Protein AF-A0A915MJE4-F1 (afdb_monomer)

pLDDT: mean 71.87, std 23.14, range [24.97, 95.0]

Nearest PDB structures (foldseek):
  3gy9-assembly1_A  TM=8.624E-01  e=6.855E-03  Exiguobacterium sibiricum 255-15
  2r7h-assembly1_A  TM=9.003E-01  e=9.407E-03  Oleidesulfovibrio alaskensis G20
  2r7h-assembly1_B  TM=9.032E-01  e=1.663E-02  Oleidesulfovibrio alaskensis G20
  5z6n-assembly1_B  TM=7.317E-01  e=3.877E-03  Escherichia coli K-12
  1xeb-assembly5_E  TM=8.106E-01  e=4.036E-02  Pseudomonas aeruginosa

InterPro domains:
  IPR000182 GNAT domain [PF00583] (22-93)
  IPR000182 GNAT domain [PS51186] (1-94)
  IPR016181 Acyl-CoA N-acyltransferase [SSF55729] (14-93)
  IPR039840 N-alpha-acetyltransferase 80 [PTHR13538] (31-93)

Organism: Meloidogyne javanica (NCBI:txid6303)

Structure (mmCIF, N/CA/C/O backbone):
data_AF-A0A915MJE4-F1
#
_entry.id   AF-A0A915MJE4-F1
#
loop_
_atom_site.group_PDB
_atom_site.id
_atom_site.type_symbol
_atom_site.label_atom_id
_atom_site.label_alt_id
_atom_site.label_comp_id
_atom_site.label_asym_id
_atom_site.label_entity_id
_atom_site.label_seq_id
_atom_site.pdbx_PDB_ins_code
_atom_site.Cartn_x
_atom_site.Cartn_y
_atom_site.Cartn_z
_atom_site.occupancy
_atom_site.B_iso_or_equiv
_atom_site.auth_seq_id
_atom_site.auth_comp_id
_atom_site.auth_asym_id
_atom_site.auth_atom_id
_atom_site.pdbx_PDB_model_num
ATOM 1 N N . MET A 1 1 ? -3.805 -20.843 12.710 1.00 32.50 1 MET A N 1
ATOM 2 C CA . MET A 1 1 ? -2.584 -20.324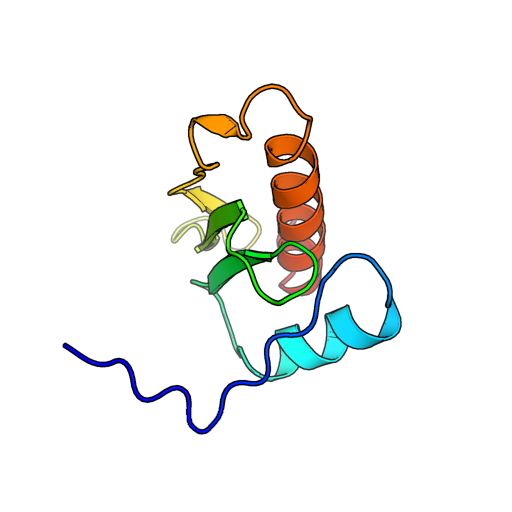 12.061 1.00 32.50 1 MET A CA 1
ATOM 3 C C . MET A 1 1 ? -2.205 -19.018 12.754 1.00 32.50 1 MET A C 1
ATOM 5 O O . MET A 1 1 ? -2.835 -18.005 12.496 1.00 32.50 1 MET A O 1
ATOM 9 N N . LYS A 1 2 ? -1.301 -19.065 13.742 1.00 24.97 2 LYS A N 1
ATOM 10 C CA . LYS A 1 2 ? -0.786 -17.871 14.434 1.00 24.97 2 LYS A CA 1
ATOM 11 C C . LYS A 1 2 ? 0.483 -17.444 13.700 1.00 24.97 2 LYS A C 1
ATOM 13 O O . LYS A 1 2 ? 1.448 -18.200 13.697 1.00 24.97 2 LYS A O 1
ATOM 18 N N . ILE A 1 3 ? 0.453 -16.290 13.044 1.00 28.81 3 ILE A N 1
ATOM 19 C CA . ILE A 1 3 ? 1.652 -15.684 12.458 1.00 28.81 3 ILE A CA 1
ATOM 20 C C . ILE A 1 3 ? 2.501 -15.198 13.640 1.00 28.81 3 ILE A C 1
ATOM 22 O O . ILE A 1 3 ? 2.032 -14.394 14.444 1.00 28.81 3 ILE A O 1
ATOM 26 N N . LYS A 1 4 ? 3.702 -15.759 13.803 1.00 26.34 4 LYS A N 1
ATOM 27 C CA . LYS A 1 4 ? 4.679 -15.329 14.810 1.00 26.34 4 LYS A CA 1
ATOM 28 C C . LYS A 1 4 ? 5.300 -14.012 14.334 1.00 26.34 4 LYS A C 1
ATOM 30 O O . LYS A 1 4 ? 6.086 -14.007 13.396 1.00 26.34 4 LYS A O 1
ATOM 35 N N . LEU A 1 5 ? 4.893 -12.909 14.960 1.00 38.12 5 LEU A N 1
ATOM 36 C CA . LEU A 1 5 ? 5.258 -11.513 14.657 1.00 38.12 5 LEU A CA 1
ATOM 37 C C . LEU A 1 5 ? 6.620 -11.097 15.252 1.00 38.12 5 LEU A C 1
ATOM 39 O O . LEU A 1 5 ? 6.818 -9.945 15.618 1.00 38.12 5 LEU A O 1
ATOM 43 N N . GLU A 1 6 ? 7.546 -12.036 15.425 1.00 29.34 6 GLU A N 1
ATOM 44 C CA . GLU A 1 6 ? 8.631 -11.865 16.400 1.00 29.34 6 GLU A CA 1
ATOM 45 C C . GLU A 1 6 ? 9.820 -11.030 15.891 1.00 29.34 6 GLU A C 1
ATOM 47 O O . GLU A 1 6 ? 10.662 -10.696 16.704 1.00 29.34 6 GLU A O 1
ATOM 52 N N . ASN A 1 7 ? 9.876 -10.621 14.613 1.00 32.88 7 ASN A N 1
ATOM 53 C CA . ASN A 1 7 ? 10.982 -9.810 14.067 1.00 32.88 7 ASN A CA 1
ATOM 54 C C . ASN A 1 7 ? 10.549 -8.782 12.999 1.00 32.88 7 ASN A C 1
ATOM 56 O O . ASN A 1 7 ? 11.276 -8.542 12.040 1.00 32.88 7 ASN A O 1
ATOM 60 N N . MET A 1 8 ? 9.363 -8.178 13.112 1.00 32.84 8 MET A N 1
ATOM 61 C CA . MET A 1 8 ? 8.943 -7.154 12.146 1.00 32.84 8 MET A CA 1
ATOM 62 C C . MET A 1 8 ? 8.283 -5.976 12.859 1.00 32.84 8 MET A C 1
ATOM 64 O O . MET A 1 8 ? 7.127 -6.045 13.278 1.00 32.84 8 MET A O 1
ATOM 68 N N . GLN A 1 9 ? 9.054 -4.904 13.035 1.00 35.44 9 GLN A N 1
ATOM 69 C CA . GLN A 1 9 ? 8.576 -3.652 13.601 1.00 35.44 9 GLN A CA 1
ATOM 70 C C . GLN A 1 9 ? 7.958 -2.818 12.474 1.00 35.44 9 GLN A C 1
ATOM 72 O O . GLN A 1 9 ? 8.642 -2.384 11.555 1.00 35.44 9 GLN A O 1
ATOM 77 N N . LEU A 1 10 ? 6.636 -2.654 12.520 1.00 38.59 10 LEU A N 1
ATOM 78 C CA . LEU A 1 10 ? 5.877 -1.845 11.569 1.00 38.59 10 LEU A CA 1
ATOM 79 C C . LEU A 1 10 ? 5.863 -0.394 12.051 1.00 38.59 10 LEU A C 1
ATOM 81 O O . LEU A 1 10 ? 5.430 -0.124 13.173 1.00 38.59 10 LEU A O 1
ATOM 85 N N . VAL A 1 11 ? 6.315 0.524 11.199 1.00 40.19 11 VAL A N 1
ATOM 86 C CA . VAL A 1 11 ? 6.379 1.958 11.502 1.00 40.19 11 VAL A CA 1
ATOM 87 C C . VAL A 1 11 ? 5.238 2.689 10.774 1.00 40.19 11 VAL A C 1
ATOM 89 O O . VAL A 1 11 ? 5.010 2.448 9.586 1.00 40.19 11 VAL A O 1
ATOM 92 N N . PRO A 1 12 ? 4.461 3.550 11.454 1.00 41.81 12 PRO A N 1
ATOM 93 C CA . PRO A 1 12 ? 3.356 4.278 10.837 1.00 41.81 12 PRO A CA 1
ATOM 94 C C . PRO A 1 12 ? 3.853 5.364 9.863 1.00 41.81 12 PRO A C 1
ATOM 96 O O . PRO A 1 12 ? 4.464 6.348 10.264 1.00 41.81 12 PRO A O 1
ATOM 99 N N . LEU A 1 13 ? 3.493 5.211 8.584 1.00 39.00 13 LEU A N 1
ATOM 100 C CA . LEU A 1 13 ? 3.860 6.051 7.425 1.00 39.00 13 LEU A CA 1
ATOM 101 C C . LEU A 1 13 ? 3.452 7.540 7.485 1.00 39.00 13 LEU A C 1
ATOM 103 O O . LEU A 1 13 ? 3.682 8.263 6.519 1.00 39.00 13 LEU A O 1
ATOM 107 N N . ILE A 1 14 ? 2.791 8.009 8.547 1.00 38.62 14 ILE A N 1
ATOM 108 C CA . ILE A 1 14 ? 2.116 9.318 8.535 1.00 38.62 14 ILE A CA 1
ATOM 109 C C . ILE A 1 14 ? 2.833 10.423 9.321 1.00 38.62 14 ILE A C 1
ATOM 111 O O . ILE A 1 14 ? 2.523 11.584 9.077 1.00 38.62 14 ILE A O 1
ATOM 115 N N . ASP A 1 15 ? 3.815 10.091 10.171 1.00 33.88 15 ASP A N 1
ATOM 116 C CA . ASP A 1 15 ? 4.459 11.070 11.067 1.00 33.88 15 ASP A CA 1
ATOM 117 C C . ASP A 1 15 ? 6.002 11.138 10.989 1.00 33.88 15 ASP A C 1
ATOM 119 O O . ASP A 1 15 ? 6.596 11.914 11.733 1.00 33.88 15 ASP A O 1
ATOM 123 N N . MET A 1 16 ? 6.687 10.401 10.101 1.00 37.97 16 MET A N 1
ATOM 124 C CA . MET A 1 16 ? 8.154 10.506 9.969 1.00 37.97 16 MET A CA 1
ATOM 125 C C . MET A 1 16 ? 8.642 10.375 8.517 1.00 37.97 16 MET A C 1
ATOM 127 O O . MET A 1 16 ? 8.613 9.271 7.974 1.00 37.97 16 MET A O 1
ATOM 131 N N . PRO A 1 17 ? 9.137 11.459 7.887 1.00 41.41 17 PRO A N 1
ATOM 132 C CA . PRO A 1 17 ? 9.785 11.374 6.576 1.00 41.41 17 PRO A CA 1
ATOM 133 C C . PRO A 1 17 ? 11.100 10.572 6.614 1.00 41.41 17 PRO A C 1
ATOM 135 O O . PRO A 1 17 ? 11.439 9.941 5.623 1.00 41.41 17 PRO A O 1
ATOM 138 N N . GLU A 1 18 ? 11.783 10.519 7.761 1.00 35.09 18 GLU A N 1
ATOM 139 C CA . GLU A 1 18 ? 13.066 9.812 7.956 1.00 35.09 18 GLU A CA 1
ATOM 140 C C . GLU A 1 18 ? 12.925 8.274 7.985 1.00 35.09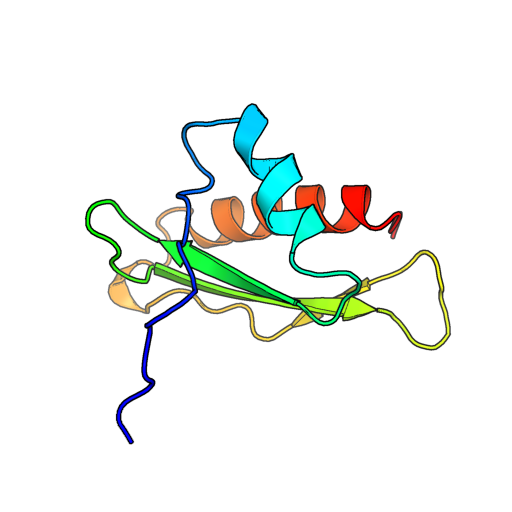 18 GLU A C 1
ATOM 142 O O . GLU A 1 18 ? 13.889 7.560 7.751 1.00 35.09 18 GLU A O 1
ATOM 147 N N . PHE A 1 19 ? 11.720 7.738 8.222 1.00 34.97 19 PHE A N 1
ATOM 148 C CA . PHE A 1 19 ? 11.480 6.286 8.332 1.00 34.97 19 PHE A CA 1
ATOM 149 C C . PHE A 1 19 ? 11.003 5.618 7.038 1.00 34.97 19 PHE A C 1
ATOM 151 O O . PHE A 1 19 ? 10.859 4.393 6.988 1.00 34.97 19 PHE A O 1
ATOM 158 N N . ILE A 1 20 ? 10.738 6.408 5.993 1.00 39.41 20 ILE A N 1
ATOM 159 C CA . ILE A 1 20 ? 10.460 5.863 4.660 1.00 39.41 20 ILE A CA 1
ATOM 160 C C . ILE A 1 20 ? 11.698 5.112 4.148 1.00 39.41 20 ILE A C 1
ATOM 162 O O . ILE A 1 20 ? 11.547 4.045 3.561 1.00 39.41 20 ILE A O 1
ATOM 166 N N . GLU A 1 21 ? 12.896 5.610 4.460 1.00 37.38 21 GLU A N 1
ATOM 167 C CA . GLU A 1 21 ? 14.177 5.026 4.048 1.00 37.38 21 GLU A CA 1
ATOM 168 C C . GLU A 1 21 ? 14.412 3.634 4.675 1.00 37.38 21 GLU A C 1
ATOM 170 O O . GLU A 1 21 ? 14.628 2.667 3.946 1.00 37.38 21 GLU A O 1
ATOM 175 N N . GLU A 1 22 ? 14.243 3.464 5.994 1.00 32.75 22 GLU A N 1
ATOM 176 C CA . GLU A 1 22 ? 14.538 2.183 6.674 1.00 32.75 22 GLU A CA 1
ATOM 177 C C . GLU A 1 22 ? 13.617 1.015 6.263 1.00 32.75 22 GLU A C 1
ATOM 179 O O . GLU A 1 22 ? 14.041 -0.142 6.208 1.00 32.75 22 GLU A O 1
ATOM 184 N N . CYS A 1 23 ? 12.340 1.276 5.958 1.00 38.28 23 CYS A N 1
ATOM 185 C CA . CYS A 1 23 ? 11.412 0.215 5.536 1.00 38.28 23 CYS A CA 1
ATOM 186 C C . CYS A 1 23 ? 11.696 -0.282 4.110 1.00 38.28 23 CYS A C 1
ATOM 188 O O . CYS A 1 23 ? 11.368 -1.423 3.777 1.00 38.28 23 CYS A O 1
ATOM 190 N N . ILE A 1 24 ? 12.282 0.577 3.277 1.00 44.47 24 ILE A N 1
ATOM 191 C CA . ILE A 1 24 ? 12.712 0.251 1.916 1.00 44.47 24 ILE A CA 1
ATOM 192 C C . ILE A 1 24 ? 14.005 -0.567 1.968 1.00 44.47 24 ILE A C 1
ATOM 194 O O . ILE A 1 24 ? 14.127 -1.543 1.235 1.00 44.47 24 ILE A O 1
ATOM 198 N N . GLU A 1 25 ? 14.912 -0.269 2.902 1.00 40.41 25 GLU A N 1
ATOM 199 C CA . GLU A 1 25 ? 16.166 -1.018 3.077 1.00 40.41 25 GLU A CA 1
ATOM 200 C C . GLU A 1 25 ? 15.977 -2.484 3.509 1.00 40.41 25 GLU A C 1
ATOM 202 O O . GLU A 1 25 ? 16.782 -3.342 3.153 1.00 40.41 25 GLU A O 1
ATOM 207 N N . LEU A 1 26 ? 14.909 -2.821 4.243 1.00 46.19 26 LEU A N 1
ATOM 208 C CA . LEU A 1 26 ? 14.639 -4.208 4.669 1.00 46.19 26 LEU A CA 1
ATOM 209 C C . LEU A 1 26 ? 14.022 -5.089 3.568 1.00 46.19 26 LEU A C 1
ATOM 211 O O . LEU A 1 26 ? 13.947 -6.313 3.718 1.00 46.19 26 LEU A O 1
ATOM 215 N N . LEU A 1 27 ? 13.561 -4.488 2.471 1.00 55.91 27 LEU A N 1
ATOM 216 C CA . LEU A 1 27 ? 12.887 -5.159 1.366 1.00 55.91 27 LEU A CA 1
ATOM 217 C C . LEU A 1 27 ? 13.651 -4.864 0.072 1.00 55.91 27 LEU A C 1
ATOM 219 O O . LEU A 1 27 ? 13.350 -3.913 -0.637 1.00 55.91 27 LEU A O 1
ATOM 223 N N . ASN A 1 28 ? 14.638 -5.710 -0.235 1.00 62.88 28 ASN A N 1
ATOM 224 C CA . ASN A 1 28 ? 15.610 -5.466 -1.309 1.00 62.88 28 ASN A CA 1
ATOM 225 C C . ASN A 1 28 ? 15.003 -5.282 -2.714 1.00 62.88 28 ASN A C 1
ATOM 227 O O . ASN A 1 28 ? 15.655 -4.683 -3.564 1.00 62.88 28 ASN A O 1
ATOM 231 N N . GLU A 1 29 ? 13.792 -5.787 -2.980 1.00 73.12 29 GLU A N 1
ATOM 232 C CA . GLU A 1 29 ? 13.086 -5.572 -4.249 1.00 73.12 29 GLU A CA 1
ATOM 233 C C . GLU A 1 29 ? 11.582 -5.910 -4.156 1.00 73.12 29 GLU A C 1
ATOM 235 O O . GLU A 1 29 ? 11.180 -6.767 -3.359 1.00 73.12 29 GLU A O 1
ATOM 240 N N . PRO A 1 30 ? 10.720 -5.285 -4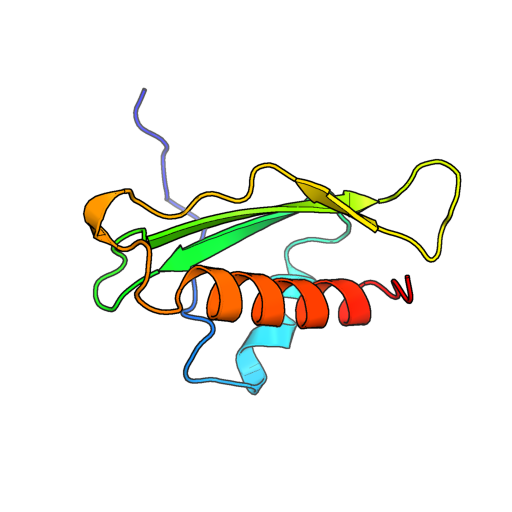.980 1.00 83.00 30 PRO A N 1
ATOM 241 C CA . PRO A 1 30 ? 9.332 -5.706 -5.147 1.00 83.00 30 PRO A CA 1
ATOM 242 C C . PRO A 1 30 ? 9.224 -7.121 -5.756 1.00 83.00 30 PRO A C 1
ATOM 244 O O . PRO A 1 30 ? 10.068 -7.510 -6.561 1.00 83.00 30 PRO A O 1
ATOM 247 N N . PRO A 1 31 ? 8.166 -7.897 -5.439 1.00 87.19 31 PRO A N 1
ATOM 248 C CA . PRO A 1 31 ? 6.850 -7.427 -5.012 1.00 87.19 31 PRO A CA 1
ATOM 249 C C . PRO A 1 31 ? 6.708 -7.182 -3.506 1.00 87.19 31 PRO A C 1
ATOM 251 O O . PRO A 1 31 ? 7.007 -8.054 -2.692 1.00 87.19 31 PRO A O 1
ATOM 254 N N . LEU A 1 32 ? 6.129 -6.037 -3.134 1.00 85.00 32 LEU A N 1
ATOM 255 C CA . LEU A 1 32 ? 5.936 -5.638 -1.736 1.00 85.00 32 LEU A CA 1
ATOM 256 C C . LEU A 1 32 ? 4.463 -5.578 -1.355 1.00 85.00 32 LEU A C 1
ATOM 258 O O . LEU A 1 32 ? 3.618 -5.205 -2.165 1.00 85.00 32 LEU A O 1
ATOM 262 N N . SER A 1 33 ? 4.163 -5.913 -0.099 1.00 81.31 33 SER A N 1
ATOM 263 C CA . SER A 1 33 ? 2.839 -5.699 0.493 1.00 81.31 33 SER A CA 1
ATOM 264 C C . SER A 1 33 ? 2.895 -4.484 1.408 1.00 81.31 33 SER A C 1
ATOM 266 O O . SER A 1 33 ? 3.631 -4.478 2.390 1.00 81.31 33 SER A O 1
ATOM 268 N N . ILE A 1 34 ? 2.103 -3.468 1.086 1.00 82.88 34 ILE A N 1
ATOM 269 C CA . ILE A 1 34 ? 2.024 -2.207 1.813 1.00 82.88 34 ILE A CA 1
ATOM 270 C C . ILE A 1 34 ? 0.706 -2.191 2.578 1.00 82.88 34 ILE A C 1
ATOM 272 O O . ILE A 1 34 ? -0.363 -2.4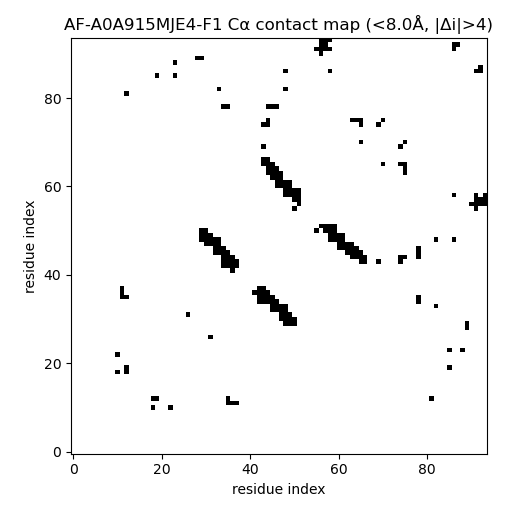43 2.015 1.00 82.88 34 ILE A O 1
ATOM 276 N N . ILE A 1 35 ? 0.773 -1.883 3.870 1.00 83.12 35 ILE A N 1
ATOM 277 C CA . ILE A 1 35 ? -0.399 -1.774 4.737 1.00 83.12 35 ILE A CA 1
ATOM 278 C C . ILE A 1 35 ? -0.521 -0.365 5.303 1.00 83.12 35 ILE A C 1
ATOM 280 O O . ILE A 1 35 ? 0.466 0.281 5.638 1.00 83.12 35 ILE A O 1
ATOM 284 N N . LEU A 1 36 ? -1.760 0.098 5.434 1.00 81.19 36 LEU A N 1
ATOM 285 C CA . LEU A 1 36 ? -2.089 1.328 6.142 1.00 81.19 36 LEU A CA 1
ATOM 286 C C . LEU A 1 36 ? -2.618 0.958 7.526 1.00 81.19 36 LEU A C 1
ATOM 288 O O . LEU A 1 36 ? -3.579 0.191 7.631 1.00 81.19 36 LEU A O 1
ATOM 292 N N . LEU A 1 37 ? -2.013 1.517 8.570 1.00 80.56 37 LEU A N 1
ATOM 293 C CA . LEU A 1 37 ? -2.401 1.312 9.964 1.00 80.56 37 LEU A CA 1
ATOM 294 C C . LEU A 1 37 ? -2.959 2.610 10.565 1.00 80.56 37 LEU A C 1
ATOM 296 O O . LEU A 1 37 ? -2.533 3.708 10.215 1.00 80.56 37 LEU A O 1
ATOM 300 N N . GLU A 1 38 ? -3.925 2.473 11.468 1.00 74.94 38 GLU A N 1
ATOM 301 C CA . GLU A 1 38 ? -4.353 3.525 12.394 1.00 74.94 38 GLU A CA 1
ATOM 302 C C . GLU A 1 38 ? -3.393 3.579 13.596 1.00 74.94 38 GLU A C 1
ATOM 304 O O . GLU A 1 38 ? -2.537 2.704 13.775 1.00 74.94 38 GLU A O 1
ATOM 309 N N . LYS A 1 39 ? -3.584 4.572 14.473 1.00 67.44 39 LYS A N 1
ATOM 310 C CA . LYS A 1 39 ? -3.009 4.541 15.824 1.00 67.44 39 LYS A CA 1
ATOM 311 C C . LYS A 1 39 ? -3.388 3.216 16.509 1.00 67.44 39 LYS A C 1
ATOM 313 O O . LYS A 1 39 ? -4.466 2.682 16.261 1.00 67.44 39 LYS A O 1
ATOM 318 N N . GLU A 1 40 ? -2.483 2.685 17.333 1.00 75.19 40 GLU A N 1
ATOM 319 C CA . GLU A 1 40 ? -2.633 1.379 18.010 1.00 75.19 40 GLU A CA 1
ATOM 320 C C . GLU A 1 40 ? -2.593 0.150 17.076 1.00 75.19 40 GLU A C 1
ATOM 322 O O . GLU A 1 40 ? -3.117 -0.912 17.406 1.00 75.19 40 GLU A O 1
ATOM 327 N N . ASN A 1 41 ? -1.937 0.257 15.913 1.00 68.44 41 ASN A N 1
ATOM 328 C CA . ASN A 1 41 ? -1.670 -0.861 14.990 1.00 68.44 41 ASN A CA 1
ATOM 329 C C . ASN A 1 41 ? -2.917 -1.526 14.391 1.00 68.44 41 ASN A C 1
ATOM 331 O O . ASN A 1 41 ? -2.882 -2.678 13.947 1.00 68.44 41 ASN A O 1
ATOM 335 N N . LYS A 1 42 ? -4.036 -0.808 14.331 1.00 76.56 42 LYS A N 1
ATOM 336 C CA . LYS A 1 42 ? -5.247 -1.321 13.697 1.00 76.56 42 LYS A CA 1
ATOM 337 C C . LYS A 1 42 ? -5.145 -1.203 12.179 1.00 76.56 42 LYS A C 1
ATOM 339 O O . LYS A 1 42 ? -5.022 -0.110 11.636 1.00 76.56 42 LYS A O 1
ATOM 344 N N . LEU A 1 43 ? -5.238 -2.334 11.483 1.00 79.50 43 LEU A N 1
ATOM 345 C CA . LEU A 1 43 ? -5.200 -2.380 10.022 1.00 79.50 43 LEU A CA 1
ATOM 346 C C . LEU A 1 43 ? -6.370 -1.596 9.414 1.00 79.50 43 LEU A C 1
ATOM 348 O O . LEU A 1 43 ? -7.522 -1.862 9.747 1.00 79.50 43 LEU A O 1
ATOM 352 N N . ILE A 1 44 ? -6.078 -0.670 8.499 1.00 86.62 44 ILE A N 1
ATOM 353 C CA . ILE A 1 44 ? -7.051 0.123 7.727 1.00 86.62 44 ILE A CA 1
ATOM 354 C C . ILE A 1 44 ? -7.201 -0.432 6.308 1.00 86.62 44 ILE A C 1
ATOM 356 O O . ILE A 1 44 ? -8.318 -0.523 5.782 1.00 86.62 44 ILE A O 1
ATOM 360 N N . GLY A 1 45 ? -6.082 -0.782 5.680 1.00 84.62 45 GLY A N 1
ATOM 361 C CA . GLY A 1 45 ? -6.055 -1.191 4.286 1.00 84.62 45 GLY A CA 1
ATOM 362 C C . GLY A 1 45 ? -4.739 -1.816 3.862 1.00 84.62 45 GLY A C 1
ATOM 363 O O . GLY A 1 45 ? -3.768 -1.811 4.613 1.00 84.62 45 GLY A O 1
ATOM 364 N N . HIS A 1 46 ? -4.737 -2.359 2.655 1.00 89.25 46 HIS A N 1
ATOM 365 C CA . HIS A 1 46 ? -3.622 -3.083 2.061 1.00 89.25 46 HIS A CA 1
ATOM 366 C C . HIS A 1 46 ? -3.584 -2.837 0.554 1.00 89.25 46 HIS A C 1
ATOM 368 O O . HIS A 1 46 ? -4.632 -2.642 -0.061 1.00 89.25 46 HIS A O 1
ATOM 374 N N . ALA A 1 47 ? -2.393 -2.885 -0.030 1.00 88.69 47 ALA A N 1
ATOM 375 C CA . ALA A 1 47 ? -2.162 -2.966 -1.465 1.00 88.69 47 ALA A CA 1
ATOM 376 C C . ALA A 1 47 ? -0.784 -3.591 -1.730 1.00 88.69 47 ALA A C 1
ATOM 378 O O . ALA A 1 47 ? 0.058 -3.642 -0.835 1.00 88.69 47 ALA A O 1
ATOM 379 N N . ARG A 1 48 ? -0.550 -4.076 -2.951 1.00 89.12 48 ARG A N 1
ATOM 380 C CA . ARG A 1 48 ? 0.754 -4.608 -3.361 1.00 89.12 48 ARG A CA 1
ATOM 381 C C . ARG A 1 48 ? 1.335 -3.802 -4.500 1.00 89.12 48 ARG A C 1
ATOM 383 O O . ARG A 1 48 ? 0.602 -3.426 -5.408 1.00 89.12 48 ARG A O 1
ATOM 390 N N . LEU A 1 49 ? 2.642 -3.593 -4.442 1.00 89.31 49 LEU A N 1
ATOM 391 C CA . LEU A 1 49 ? 3.451 -3.036 -5.516 1.00 89.31 49 LEU A CA 1
ATOM 392 C C . LEU A 1 49 ? 4.198 -4.187 -6.188 1.00 89.31 49 LEU A C 1
ATOM 394 O O . LEU A 1 49 ? 4.968 -4.877 -5.522 1.00 89.31 49 LEU A O 1
ATOM 398 N N . CYS A 1 50 ? 3.979 -4.394 -7.481 1.00 89.75 50 CYS A N 1
ATOM 399 C CA . CYS A 1 50 ? 4.574 -5.482 -8.253 1.00 89.75 50 CYS A CA 1
ATOM 400 C C . CYS A 1 50 ? 5.307 -4.913 -9.482 1.00 89.75 50 CYS A C 1
ATOM 402 O O . CYS A 1 50 ? 4.737 -4.055 -10.156 1.00 89.75 50 CYS A O 1
ATOM 404 N N . PRO A 1 51 ? 6.521 -5.373 -9.833 1.00 91.06 51 PRO A N 1
ATOM 405 C CA . PRO A 1 51 ? 7.179 -4.952 -11.072 1.00 91.06 51 PRO A CA 1
ATOM 406 C C . PRO A 1 51 ? 6.395 -5.414 -12.308 1.00 91.06 51 PRO A C 1
ATOM 408 O O . PRO A 1 51 ? 5.822 -6.508 -12.294 1.00 91.06 51 PRO A O 1
ATOM 411 N N . LEU A 1 52 ? 6.414 -4.646 -13.405 1.00 92.06 52 LEU A N 1
ATOM 412 C CA . LEU A 1 52 ? 6.003 -5.180 -14.707 1.00 92.06 52 LEU A CA 1
ATOM 413 C C . LEU A 1 52 ? 7.137 -6.029 -15.307 1.00 92.06 52 LEU A C 1
ATOM 415 O O . LEU A 1 52 ? 8.209 -5.493 -15.580 1.00 92.06 52 LEU A O 1
ATOM 419 N N . PRO A 1 53 ? 6.904 -7.308 -15.659 1.00 82.75 53 PRO A N 1
ATOM 420 C CA . PRO A 1 53 ? 7.953 -8.172 -16.213 1.00 82.75 53 PRO A CA 1
ATOM 421 C C . PRO A 1 53 ? 8.603 -7.664 -17.512 1.00 82.75 53 PRO A C 1
ATOM 423 O O . PRO A 1 53 ? 9.726 -8.042 -17.824 1.00 82.75 53 PRO A O 1
ATOM 426 N N . GLN A 1 54 ? 7.890 -6.844 -18.293 1.00 83.50 54 GLN A N 1
ATO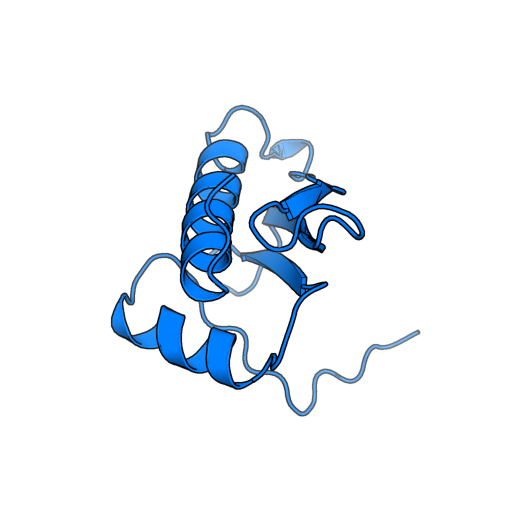M 427 C CA . GLN A 1 54 ? 8.331 -6.349 -19.606 1.00 83.50 54 GLN A CA 1
ATOM 428 C C . GLN A 1 54 ? 8.698 -4.856 -19.606 1.00 83.50 54 GLN A C 1
ATOM 430 O O . GLN A 1 54 ? 9.167 -4.350 -20.621 1.00 83.50 54 GLN A O 1
ATOM 435 N N . ASN A 1 55 ? 8.487 -4.147 -18.493 1.00 84.12 55 ASN A N 1
ATOM 436 C CA . ASN A 1 55 ? 8.813 -2.731 -18.363 1.00 84.12 55 ASN A CA 1
ATOM 437 C C . ASN A 1 55 ? 9.554 -2.513 -17.043 1.00 84.12 55 ASN A C 1
ATOM 439 O O . ASN A 1 55 ? 8.925 -2.375 -16.000 1.00 84.12 55 ASN A O 1
ATOM 443 N N . GLY A 1 56 ? 10.888 -2.448 -17.098 1.00 82.06 56 GLY A N 1
ATOM 444 C CA . GLY A 1 56 ? 11.722 -2.215 -15.913 1.00 82.06 56 GLY A CA 1
ATOM 445 C C . GLY A 1 56 ? 11.504 -0.851 -15.250 1.00 82.06 56 GLY A C 1
ATOM 446 O O . GLY A 1 56 ? 11.947 -0.656 -14.126 1.00 82.06 56 GLY A O 1
ATOM 447 N N . ASN A 1 57 ? 10.804 0.075 -15.916 1.00 89.94 57 ASN A N 1
ATOM 448 C CA . ASN A 1 57 ? 10.424 1.366 -15.344 1.00 89.94 57 ASN A CA 1
ATOM 449 C C . ASN A 1 57 ? 8.985 1.381 -14.811 1.00 89.94 57 ASN A C 1
ATOM 451 O O . ASN A 1 57 ? 8.585 2.388 -14.233 1.00 89.94 57 ASN A O 1
ATOM 455 N N . GLY A 1 58 ? 8.206 0.319 -15.022 1.00 92.12 58 GLY A N 1
ATOM 456 C CA . GLY A 1 58 ? 6.789 0.282 -14.688 1.00 92.12 58 GLY A CA 1
ATOM 457 C C . GLY A 1 58 ? 6.469 -0.665 -13.536 1.00 92.12 58 GLY A C 1
ATOM 458 O O . GLY A 1 58 ? 7.098 -1.716 -13.372 1.00 92.12 58 GLY A O 1
ATOM 459 N N . CYS A 1 59 ? 5.419 -0.338 -12.787 1.00 93.88 59 CYS A N 1
ATOM 460 C CA . CYS A 1 59 ? 4.872 -1.212 -11.748 1.00 93.88 59 CYS A CA 1
ATOM 461 C C . CYS A 1 59 ? 3.339 -1.346 -11.831 1.00 93.88 59 CYS A C 1
ATOM 463 O O . CYS A 1 59 ? 2.634 -0.478 -12.340 1.00 93.88 59 CYS A O 1
ATOM 465 N N . TRP A 1 60 ? 2.803 -2.466 -11.347 1.00 94.06 60 TRP A N 1
ATOM 466 C CA . TRP A 1 60 ? 1.373 -2.650 -11.122 1.00 94.06 60 TRP A CA 1
ATOM 467 C C . TRP A 1 60 ? 1.067 -2.585 -9.640 1.00 94.06 60 TRP A C 1
ATOM 469 O O . TRP A 1 60 ? 1.724 -3.223 -8.815 1.00 94.06 60 TRP A O 1
ATOM 479 N N . ILE A 1 61 ? 0.018 -1.833 -9.325 1.00 93.75 61 ILE A N 1
ATOM 480 C CA . ILE A 1 61 ? -0.550 -1.7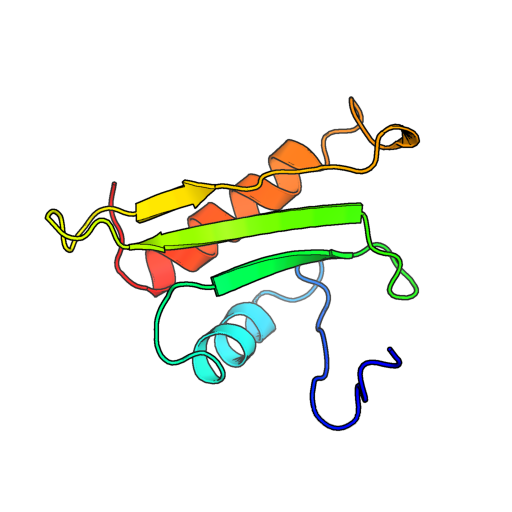91 -7.990 1.00 93.75 61 ILE A CA 1
ATOM 481 C C . ILE A 1 61 ? -1.779 -2.691 -7.990 1.00 93.75 61 ILE A C 1
ATOM 483 O O . ILE A 1 61 ? -2.741 -2.457 -8.721 1.00 93.75 61 ILE A O 1
ATOM 487 N N . GLU A 1 62 ? -1.751 -3.729 -7.164 1.00 92.75 62 GLU A N 1
ATOM 488 C CA . GLU A 1 62 ? -2.820 -4.721 -7.085 1.00 92.75 62 GLU A CA 1
ATOM 489 C C . GLU A 1 62 ? -3.337 -4.890 -5.654 1.00 92.75 62 GLU A C 1
ATOM 491 O O . GLU A 1 62 ? -2.782 -4.365 -4.688 1.00 92.75 62 GLU A O 1
ATOM 496 N N . SER A 1 63 ? -4.425 -5.652 -5.505 1.00 92.25 63 SER A N 1
ATOM 497 C CA . SER A 1 63 ? -4.976 -6.024 -4.195 1.00 92.25 63 SER A CA 1
ATOM 498 C C . SER A 1 63 ? -5.268 -4.829 -3.269 1.00 92.25 63 SER A C 1
ATOM 500 O O . SER A 1 63 ? -5.146 -4.946 -2.046 1.00 92.25 63 SER A O 1
ATOM 502 N N . VAL A 1 64 ? -5.661 -3.687 -3.855 1.00 93.44 64 VAL A N 1
ATOM 503 C CA . VAL A 1 64 ? -5.982 -2.448 -3.135 1.00 93.44 64 VAL A CA 1
ATOM 504 C C . VAL A 1 64 ? -7.313 -2.592 -2.412 1.00 93.44 64 VAL A C 1
ATOM 506 O O . VAL A 1 64 ? -8.380 -2.670 -3.023 1.00 93.44 64 VAL A O 1
ATOM 509 N N . VAL A 1 65 ? -7.267 -2.603 -1.085 1.00 91.75 65 VAL A N 1
ATOM 510 C CA . VAL A 1 65 ? -8.442 -2.808 -0.245 1.00 91.75 65 VAL A CA 1
ATOM 511 C C . VAL A 1 65 ? -8.416 -1.895 0.970 1.00 91.75 65 VAL A C 1
ATOM 513 O O . VAL A 1 65 ? -7.414 -1.765 1.663 1.00 91.75 65 VAL A O 1
ATOM 516 N N . ILE A 1 66 ? -9.569 -1.290 1.252 1.00 92.06 66 ILE A N 1
ATOM 517 C CA . ILE A 1 66 ? -9.861 -0.585 2.502 1.00 92.06 66 ILE A CA 1
ATOM 518 C C . ILE A 1 66 ? -11.000 -1.325 3.200 1.00 92.06 66 ILE A C 1
ATOM 520 O O . ILE A 1 66 ? -11.975 -1.729 2.538 1.00 92.06 66 ILE A O 1
ATOM 524 N N . TRP 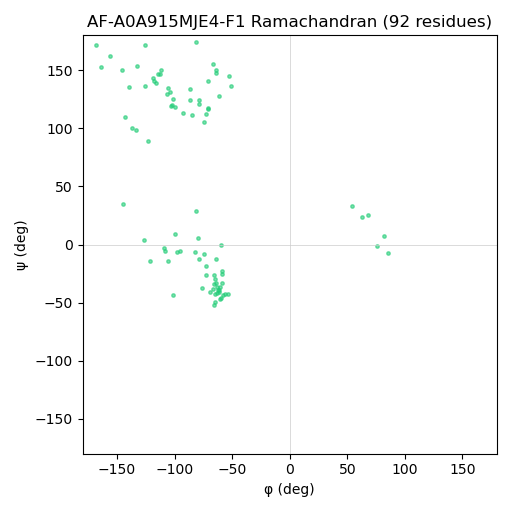A 1 67 ? -10.910 -1.474 4.525 1.00 88.06 67 TRP A N 1
ATOM 525 C CA . TRP A 1 67 ? -12.002 -2.030 5.324 1.00 88.06 67 TRP A CA 1
ATOM 526 C C . TRP A 1 67 ? -13.321 -1.323 5.027 1.00 88.06 67 TRP A C 1
ATOM 528 O O . TRP A 1 67 ? -13.388 -0.100 4.911 1.00 88.06 67 TRP A O 1
ATOM 538 N N . LYS A 1 68 ? -14.396 -2.104 4.889 1.00 93.81 68 LYS A N 1
ATOM 539 C CA . LYS A 1 68 ? -15.687 -1.628 4.371 1.00 93.81 68 LYS A CA 1
ATOM 540 C C . LYS A 1 68 ? -16.225 -0.402 5.121 1.00 93.81 68 LYS A C 1
ATOM 542 O O . LYS A 1 68 ? -16.678 0.539 4.482 1.00 93.81 68 LYS A O 1
ATOM 547 N N . ASN A 1 69 ? -16.128 -0.397 6.448 1.00 93.06 69 ASN A N 1
ATOM 548 C CA . ASN A 1 69 ? -16.580 0.683 7.336 1.00 93.06 69 ASN A CA 1
ATOM 549 C C . ASN A 1 69 ? -15.682 1.939 7.327 1.00 93.06 69 ASN A C 1
ATOM 551 O O . ASN A 1 69 ? -16.029 2.955 7.933 1.00 93.06 69 ASN A O 1
ATOM 555 N N . LEU A 1 70 ? -14.527 1.878 6.663 1.00 86.38 70 LEU A N 1
ATOM 556 C CA . LEU A 1 70 ? -13.565 2.976 6.545 1.00 86.38 70 LEU A CA 1
ATOM 557 C C . LEU A 1 70 ? -13.519 3.577 5.127 1.00 86.38 70 LEU A C 1
ATOM 559 O O . LEU A 1 70 ? -12.831 4.569 4.892 1.00 86.38 70 LEU A O 1
ATOM 563 N N . ARG A 1 71 ? -14.269 3.023 4.168 1.00 92.94 71 ARG A N 1
ATOM 564 C CA . ARG A 1 71 ? -14.362 3.560 2.799 1.00 92.94 71 ARG A CA 1
ATOM 565 C C . ARG A 1 71 ? -15.047 4.929 2.777 1.00 92.94 71 ARG A C 1
ATOM 567 O O . ARG A 1 71 ? -15.799 5.276 3.681 1.00 92.94 71 ARG A O 1
ATOM 574 N N . GLY A 1 72 ? -14.757 5.719 1.742 1.00 95.00 72 GLY A N 1
ATOM 575 C CA . GLY A 1 72 ? -15.283 7.083 1.591 1.00 95.00 72 GLY A CA 1
ATOM 576 C C . GLY A 1 72 ? -14.620 8.135 2.490 1.00 95.00 72 GLY A C 1
ATOM 577 O O . GLY A 1 72 ? -14.946 9.309 2.381 1.00 95.00 72 GLY A O 1
ATOM 578 N N . LYS A 1 73 ? -13.659 7.743 3.338 1.00 90.62 73 LYS A N 1
ATOM 579 C CA . LYS A 1 73 ? -12.964 8.634 4.289 1.00 90.62 73 LYS A CA 1
ATOM 580 C C . LYS A 1 73 ? -11.586 9.112 3.818 1.00 90.62 73 LYS A C 1
ATOM 582 O O . LYS A 1 73 ? -10.826 9.671 4.592 1.00 90.62 73 LYS A O 1
ATOM 587 N N . GLY A 1 74 ? -11.226 8.842 2.563 1.00 87.50 74 GLY A N 1
ATOM 588 C CA . GLY A 1 74 ? -9.935 9.245 1.994 1.00 87.50 74 GLY A CA 1
ATOM 589 C C . GLY A 1 74 ? -8.763 8.285 2.237 1.00 87.50 74 GLY A C 1
ATOM 590 O O . GLY A 1 74 ? -7.735 8.453 1.592 1.00 87.50 74 GLY A O 1
ATOM 591 N N . PHE A 1 75 ? -8.909 7.227 3.045 1.00 86.56 75 PHE A N 1
ATOM 592 C CA . PHE A 1 75 ? -7.812 6.278 3.317 1.00 86.56 75 PHE A CA 1
ATOM 593 C C . PHE A 1 75 ? -7.243 5.581 2.076 1.00 86.56 75 PHE A C 1
ATOM 595 O O . PHE A 1 75 ? -6.046 5.334 2.021 1.00 86.56 75 PHE A O 1
ATOM 602 N N . GLY A 1 76 ? -8.068 5.314 1.057 1.00 89.75 76 GLY A N 1
ATOM 603 C CA . GLY A 1 76 ? -7.575 4.787 -0.221 1.00 89.75 76 GLY A CA 1
ATOM 604 C C . GLY A 1 76 ? -6.600 5.747 -0.904 1.00 89.75 76 GLY A C 1
ATOM 605 O O . GLY A 1 76 ? -5.555 5.325 -1.376 1.00 89.75 76 GLY A O 1
ATOM 606 N N . ARG A 1 77 ? -6.889 7.054 -0.874 1.00 90.38 77 ARG A N 1
ATOM 607 C CA . ARG A 1 77 ? -5.986 8.085 -1.402 1.00 90.38 77 ARG A CA 1
ATOM 608 C C . ARG A 1 77 ? -4.684 8.136 -0.602 1.00 90.38 77 ARG A C 1
ATOM 610 O O . ARG A 1 77 ? -3.624 8.246 -1.201 1.00 90.38 77 ARG A O 1
ATOM 617 N N . THR A 1 78 ? -4.761 8.058 0.726 1.00 86.44 78 THR A N 1
ATOM 618 C CA . THR A 1 78 ? -3.573 8.025 1.594 1.00 86.44 78 THR A CA 1
ATOM 619 C C . THR A 1 78 ? -2.693 6.815 1.293 1.00 86.44 78 THR A C 1
ATOM 621 O O . THR A 1 78 ? -1.493 6.976 1.104 1.00 86.44 78 THR A O 1
ATOM 624 N N . LEU A 1 79 ? -3.293 5.625 1.184 1.00 84.75 79 LEU A N 1
ATOM 625 C CA . LEU A 1 79 ? -2.584 4.393 0.839 1.00 84.75 79 LEU A CA 1
ATOM 626 C C . LEU A 1 79 ? -1.897 4.502 -0.531 1.00 84.75 79 LEU A C 1
ATOM 628 O O . LEU A 1 79 ? -0.719 4.180 -0.643 1.00 84.75 79 LEU A O 1
ATOM 632 N N . MET A 1 80 ? -2.600 5.009 -1.550 1.00 92.75 80 MET A N 1
ATOM 633 C CA . MET A 1 80 ? -2.034 5.164 -2.896 1.00 92.75 80 MET A CA 1
ATOM 634 C C . MET A 1 80 ? -0.859 6.143 -2.934 1.00 92.75 80 MET A C 1
ATOM 636 O O . MET A 1 80 ? 0.160 5.821 -3.530 1.00 92.75 80 MET A O 1
ATOM 640 N N . LYS A 1 81 ? -0.944 7.280 -2.230 1.00 87.50 81 LYS A N 1
ATOM 641 C CA . LYS A 1 81 ? 0.178 8.229 -2.132 1.00 87.50 81 LYS A CA 1
ATOM 642 C C . LYS A 1 81 ? 1.436 7.587 -1.545 1.00 87.50 81 LYS A C 1
ATOM 644 O O . LYS A 1 81 ? 2.524 7.811 -2.060 1.00 87.50 81 LYS A O 1
ATOM 649 N N . GLY A 1 82 ? 1.289 6.784 -0.488 1.00 83.38 82 GLY A N 1
ATOM 650 C CA . GLY A 1 82 ? 2.418 6.062 0.106 1.00 83.38 82 GLY A CA 1
ATOM 651 C C . GLY A 1 82 ? 3.047 5.063 -0.869 1.00 83.38 82 GLY A C 1
ATOM 652 O O . GLY A 1 82 ? 4.267 4.965 -0.952 1.00 83.38 82 GLY A O 1
ATOM 653 N N . ILE A 1 83 ? 2.223 4.371 -1.661 1.00 86.25 83 ILE A N 1
ATOM 654 C CA . ILE A 1 83 ? 2.711 3.433 -2.680 1.00 86.25 83 ILE A CA 1
ATOM 655 C C . ILE A 1 83 ? 3.403 4.152 -3.834 1.00 86.25 83 ILE A C 1
ATOM 657 O O . ILE A 1 83 ? 4.446 3.691 -4.273 1.00 86.25 83 ILE A O 1
ATOM 661 N N . GLU A 1 84 ? 2.878 5.284 -4.302 1.00 88.19 84 GLU A N 1
ATOM 662 C CA . GLU A 1 84 ? 3.524 6.100 -5.338 1.00 88.19 84 GLU A CA 1
ATOM 663 C C . GLU A 1 84 ? 4.902 6.609 -4.891 1.00 88.19 84 GLU A C 1
ATOM 665 O O . GLU A 1 84 ? 5.822 6.681 -5.702 1.00 88.19 84 GLU A O 1
ATOM 670 N N . MET A 1 85 ? 5.057 6.961 -3.610 1.00 84.44 85 MET A N 1
ATOM 671 C CA . MET A 1 85 ? 6.359 7.316 -3.037 1.00 84.44 85 MET A CA 1
ATOM 672 C C . MET A 1 85 ? 7.291 6.103 -3.021 1.00 84.44 85 MET A C 1
ATOM 674 O O . MET A 1 85 ? 8.372 6.167 -3.588 1.00 84.44 85 MET A O 1
ATOM 678 N N . CYS A 1 86 ? 6.833 4.975 -2.474 1.00 82.19 86 CYS A N 1
ATOM 679 C CA . CYS A 1 86 ? 7.596 3.727 -2.440 1.00 82.19 86 CYS A CA 1
ATOM 680 C C . CYS A 1 86 ? 8.036 3.267 -3.842 1.00 82.19 86 CYS A C 1
ATOM 682 O O . CYS A 1 86 ? 9.184 2.888 -4.040 1.00 82.19 86 CYS A O 1
ATOM 684 N N . ALA A 1 87 ? 7.159 3.362 -4.843 1.00 88.12 87 ALA A N 1
ATOM 685 C CA . ALA A 1 87 ? 7.470 2.985 -6.216 1.00 88.12 87 ALA A CA 1
ATOM 686 C C . ALA A 1 87 ? 8.616 3.816 -6.816 1.00 88.12 87 ALA A C 1
ATOM 688 O O . ALA A 1 87 ? 9.472 3.265 -7.507 1.00 88.12 87 ALA A O 1
ATOM 689 N N . LYS A 1 88 ? 8.661 5.121 -6.519 1.00 87.31 88 LYS 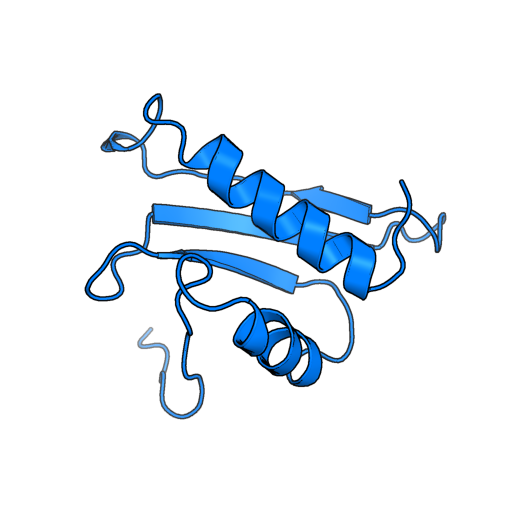A N 1
ATOM 690 C CA . LYS A 1 88 ? 9.736 6.015 -6.976 1.00 87.31 88 LYS A CA 1
ATOM 691 C C . LYS A 1 88 ? 11.081 5.675 -6.349 1.00 87.31 88 LYS A C 1
ATOM 693 O O . LYS A 1 88 ? 12.085 5.727 -7.051 1.00 87.31 88 LYS A O 1
ATOM 698 N N . GLU A 1 89 ? 11.092 5.289 -5.076 1.00 84.69 89 GLU A N 1
ATOM 699 C CA . GLU A 1 89 ? 12.312 4.853 -4.383 1.00 84.69 89 GLU A CA 1
ATOM 700 C C . GLU A 1 89 ? 12.887 3.564 -4.992 1.00 84.69 89 GLU A C 1
ATOM 702 O O . GLU A 1 89 ? 14.099 3.417 -5.113 1.00 84.69 89 GLU A O 1
ATOM 707 N N . PHE A 1 90 ? 12.027 2.672 -5.498 1.00 84.69 90 PHE A N 1
ATOM 708 C CA . PHE A 1 90 ? 12.445 1.507 -6.290 1.00 84.69 90 PHE A CA 1
ATOM 709 C C . PHE A 1 90 ? 12.761 1.826 -7.764 1.00 84.69 90 PHE A C 1
ATOM 711 O O . PHE A 1 90 ? 13.027 0.920 -8.552 1.00 84.69 90 PHE A O 1
ATOM 718 N N . GLY A 1 91 ? 12.749 3.102 -8.159 1.00 89.31 91 GLY A N 1
ATOM 719 C CA . GLY A 1 91 ? 13.119 3.547 -9.502 1.00 89.31 91 GLY A CA 1
ATOM 720 C C . GLY A 1 91 ? 12.022 3.414 -10.561 1.00 89.31 91 GLY A C 1
ATOM 721 O O . GLY A 1 91 ? 12.292 3.681 -11.737 1.00 89.31 91 GLY A O 1
ATOM 722 N N . PHE A 1 92 ? 10.790 3.059 -10.182 1.00 91.50 92 PHE A N 1
ATOM 723 C CA . PHE A 1 92 ? 9.662 3.067 -11.111 1.00 91.50 92 PHE A CA 1
ATOM 724 C C . PHE A 1 92 ? 9.255 4.503 -11.464 1.00 91.50 92 PHE A C 1
ATOM 726 O O . PHE A 1 92 ? 9.246 5.409 -10.627 1.00 91.50 92 PHE A O 1
ATOM 733 N N . LYS A 1 93 ? 8.919 4.711 -12.737 1.00 89.62 93 LYS A N 1
ATOM 734 C CA . LYS A 1 93 ? 8.576 6.010 -13.335 1.00 89.62 93 LYS A CA 1
ATOM 735 C C . LYS A 1 93 ? 7.173 6.030 -13.940 1.00 89.62 93 LYS A C 1
ATOM 737 O O . LYS A 1 93 ? 6.681 7.118 -14.238 1.00 89.62 93 LYS A O 1
ATOM 742 N N . GLU A 1 94 ? 6.567 4.856 -14.126 1.00 71.94 94 GLU A N 1
ATOM 743 C CA . GLU A 1 94 ? 5.292 4.633 -14.821 1.00 71.94 94 GLU A CA 1
ATOM 744 C C . GLU A 1 94 ? 4.343 3.733 -14.020 1.00 71.94 94 GLU A C 1
ATOM 746 O O . GLU A 1 94 ? 4.807 2.720 -13.436 1.00 71.94 94 GLU A O 1
#

Radius of gyration: 13.78 Å; Cα contacts (8 Å, |Δi|>4): 116; chains: 1; bounding box: 33×32×38 Å

Mean predicted aligned error: 9.92 Å

Solvent-accessible surface area (backbone atoms only — not comparable to full-atom values): 5992 Å² total; per-residue (Å²): 137,83,83,83,74,85,88,68,90,84,75,73,88,84,82,47,84,79,55,58,57,61,63,49,70,77,48,91,62,72,70,43,81,48,70,39,64,46,86,92,74,41,80,45,30,37,31,29,45,31,70,36,96,91,35,89,41,29,54,46,80,41,78,74,46,58,44,80,95,54,59,95,70,55,54,68,59,54,50,50,54,55,48,57,52,52,40,43,78,74,57,35,79,84

Sequence (94 aa):
MKIKLENMQLVPLIDMPEFIEECIELLNEPPLSIILLEKENKLIGHARLCPLPQNGNGCWIESVVIWKNLRGKGFGRTLMKGIEMCAKEFGFKE

Foldseek 3Di:
DDDPPPPDDDDAPPPDPPCLVVVLVVPVADQDKDFHADPPRHTFWIWTWHDDPVDNQAIDIGPTDGDPVCPPVCVSVVRVVSVVVSSVVNNHD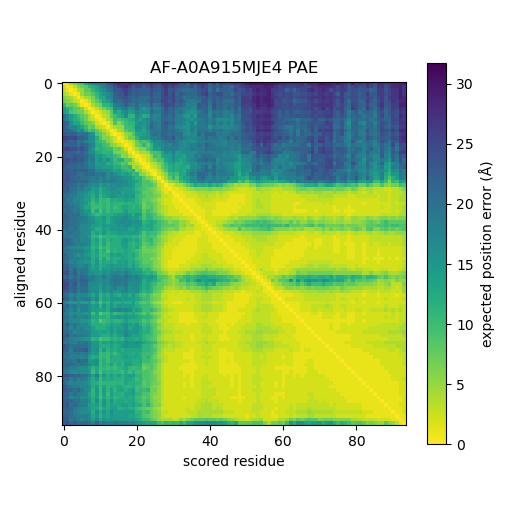D

Secondary structure (DSSP, 8-state):
-----TT-----TTS-TTHHHHHHHTS-SS-EEEEEE-GGG-EEEEEEEEEETTEEEEEEEEEEEE-GGGTTSSHHHHHHHHHHHHHHHTT---